Protein AF-A0ABC8RSY0-F1 (afdb_monomer_lite)

Foldseek 3Di:
DDPPDPVPCVVCVDDDDPVRVVVVVVLFVVQAPPDVPDRGSDDADPVGPVCVVVVVVVVVVVVVDDDDPPWAWDDFDADPVVRATQFTQTPVRDTDGDNDDDDDDD

Sequence (106 aa):
MADYDQENVEVCKDVVKTKEGISCLALYHSSVGRFPNALGALIYPVHGQGELPQVFCRHAAVKGSLYVLRMAVNALLIDKASNSCKGVKIASGLELSSHQLCILNR

Secondary structure (DSSP, 8-state):
-----TT-TTT-SS---HHHHHHHHHHHHHHTTSSTT-SSS----TT-TTHHHHHHHHHHHHTT----SS--EEEEEEETTTTEEEEEEETTS-EEE-S-------

Organism: NCBI:txid185542

InterPro domains:
  IPR018203 GDP dissociation inhibitor [PF00996] (20-91)
  IPR018203 GDP dissociation inhibitor [PTHR11787] (1-101)
  IPR036188 FAD/NAD(P)-binding domain superfamily [G3DSA:3.50.50.60] (2-105)
  IPR036188 FAD/NAD(P)-binding domain superfamily [SSF51905] (21-95)

Structure (mmCIF, N/CA/C/O backbone):
data_AF-A0ABC8RSY0-F1
#
_entry.id   AF-A0ABC8RSY0-F1
#
loop_
_atom_site.group_PDB
_atom_site.id
_atom_site.type_symbol
_atom_site.label_atom_id
_atom_site.label_alt_id
_atom_site.label_comp_id
_atom_site.label_asym_id
_atom_site.label_entity_id
_atom_site.label_seq_id
_atom_site.pdbx_PDB_ins_code
_atom_site.Cartn_x
_atom_site.Cartn_y
_atom_site.Cartn_z
_atom_site.occupancy
_atom_site.B_iso_or_equiv
_atom_site.auth_seq_id
_atom_site.auth_comp_id
_atom_site.auth_asym_id
_atom_site.auth_atom_id
_atom_site.pdbx_PDB_model_num
ATOM 1 N N . MET A 1 1 ? 7.028 3.549 -39.545 1.00 39.84 1 MET A N 1
ATOM 2 C CA . MET A 1 1 ? 6.742 4.764 -38.751 1.00 39.84 1 MET A CA 1
ATOM 3 C C . MET A 1 1 ? 5.286 4.649 -38.346 1.00 39.84 1 MET A C 1
ATOM 5 O O . MET A 1 1 ? 4.507 4.207 -39.175 1.00 39.84 1 MET A O 1
ATOM 9 N N . ALA A 1 2 ? 4.956 4.827 -37.068 1.00 47.72 2 ALA A N 1
ATOM 10 C CA . ALA A 1 2 ? 3.605 4.558 -36.582 1.00 47.72 2 ALA A CA 1
ATOM 11 C C . ALA A 1 2 ? 2.650 5.669 -37.053 1.00 47.72 2 ALA A C 1
ATOM 13 O O . ALA A 1 2 ? 2.796 6.804 -36.610 1.00 47.72 2 ALA A O 1
ATOM 14 N N . ASP A 1 3 ? 1.704 5.329 -37.931 1.00 46.47 3 ASP A N 1
ATOM 15 C CA . ASP A 1 3 ? 0.588 6.183 -38.377 1.00 46.47 3 ASP A CA 1
ATOM 16 C C . ASP A 1 3 ? -0.481 6.296 -37.275 1.00 46.47 3 ASP A C 1
ATOM 18 O O . ASP A 1 3 ? -1.627 5.882 -37.446 1.00 46.47 3 ASP A O 1
ATOM 22 N N . TYR A 1 4 ? -0.104 6.782 -36.089 1.00 57.34 4 TYR A N 1
ATOM 23 C CA . TYR A 1 4 ? -1.085 7.070 -35.044 1.00 57.34 4 TYR A CA 1
ATOM 24 C C . TYR A 1 4 ? -1.503 8.532 -35.145 1.00 57.34 4 TYR A C 1
ATOM 26 O O . TYR A 1 4 ? -0.798 9.433 -34.690 1.00 57.34 4 TYR A O 1
ATOM 34 N N . ASP A 1 5 ? -2.643 8.741 -35.790 1.00 55.44 5 ASP A N 1
ATOM 35 C CA . ASP A 1 5 ? -3.249 10.046 -36.002 1.00 55.44 5 ASP A CA 1
ATOM 36 C C . ASP A 1 5 ? -3.816 10.576 -34.670 1.00 55.44 5 ASP A C 1
ATOM 38 O O . ASP A 1 5 ? -4.902 10.195 -34.221 1.00 55.44 5 ASP A O 1
ATOM 42 N N . GLN A 1 6 ? -3.025 11.395 -33.967 1.00 55.94 6 GLN A N 1
ATOM 43 C CA . GLN A 1 6 ? -3.381 11.965 -32.658 1.00 55.94 6 GLN A CA 1
ATOM 44 C C . GLN A 1 6 ? -4.488 13.029 -32.743 1.00 55.94 6 GLN A C 1
ATOM 46 O O . GLN A 1 6 ? -4.927 13.529 -31.708 1.00 55.94 6 GLN A O 1
ATOM 51 N N . GLU A 1 7 ? -4.952 13.377 -33.945 1.00 57.00 7 GLU A N 1
ATOM 52 C CA . GLU A 1 7 ? -6.036 14.342 -34.148 1.00 57.00 7 GLU A CA 1
ATOM 53 C C . GLU A 1 7 ? -7.422 13.744 -33.849 1.00 57.00 7 GLU A C 1
ATOM 55 O O . GLU A 1 7 ? -8.387 14.480 -33.633 1.00 57.00 7 GLU A O 1
ATOM 60 N N . ASN A 1 8 ? -7.534 12.412 -33.750 1.00 60.12 8 ASN A N 1
ATOM 61 C CA . ASN A 1 8 ? -8.791 11.740 -33.429 1.00 60.12 8 ASN A CA 1
ATOM 62 C C . ASN A 1 8 ? -8.996 11.594 -31.906 1.00 60.12 8 ASN A C 1
ATOM 64 O O . ASN A 1 8 ? -8.768 10.540 -31.297 1.00 60.12 8 ASN A O 1
ATOM 68 N N . VAL A 1 9 ? -9.425 12.697 -31.287 1.00 57.41 9 VAL A N 1
ATOM 69 C CA . VAL A 1 9 ? -9.633 12.849 -29.832 1.00 57.41 9 VAL A CA 1
ATOM 70 C C . VAL A 1 9 ? -10.688 11.876 -29.270 1.00 57.41 9 VAL A C 1
ATOM 72 O O . VAL A 1 9 ? -10.665 11.569 -28.080 1.00 57.41 9 VAL A O 1
ATOM 75 N N . GLU A 1 10 ? -11.577 11.320 -30.103 1.00 59.84 10 GLU A N 1
ATOM 76 C CA . GLU A 1 10 ? -12.577 10.327 -29.670 1.00 59.84 10 GLU A CA 1
ATOM 77 C C . GLU A 1 10 ? -11.974 8.939 -29.375 1.00 59.84 10 GLU A C 1
ATOM 79 O O . GLU A 1 10 ? -12.524 8.180 -28.572 1.00 59.84 10 GLU A O 1
ATOM 84 N N . VAL A 1 11 ? -10.821 8.613 -29.975 1.00 58.75 11 VAL A N 1
ATOM 85 C CA . VAL A 1 11 ? -10.131 7.317 -29.814 1.00 58.75 11 VAL A CA 1
ATOM 86 C C . VAL A 1 11 ? -8.988 7.409 -28.794 1.00 58.75 11 VAL A C 1
ATOM 88 O O . VAL A 1 11 ? -8.727 6.454 -28.059 1.00 58.75 11 VAL A O 1
ATOM 91 N N . CYS A 1 12 ? -8.331 8.567 -28.693 1.00 56.19 12 CYS A N 1
ATOM 92 C CA . CYS A 1 12 ? -7.209 8.804 -27.783 1.00 56.19 12 CYS A CA 1
ATOM 93 C C . CYS A 1 12 ? -7.670 9.459 -26.474 1.00 56.19 12 CYS A C 1
ATOM 95 O O . CYS A 1 12 ? -7.572 10.672 -26.309 1.00 56.19 12 CYS A O 1
ATOM 97 N N . LYS A 1 13 ? -8.142 8.650 -25.519 1.00 58.84 13 LYS A N 1
ATOM 98 C CA . LYS A 1 13 ? -8.635 9.151 -24.220 1.00 58.84 13 LYS A CA 1
ATOM 99 C C . LYS A 1 13 ? -7.568 9.836 -23.350 1.00 58.84 13 LYS A C 1
ATOM 101 O O . LYS A 1 13 ? -7.944 10.647 -22.515 1.00 58.84 13 LYS A O 1
ATOM 106 N N . ASP A 1 14 ? -6.278 9.579 -23.587 1.00 66.06 14 ASP A N 1
ATOM 107 C CA . ASP A 1 14 ? -5.163 10.168 -22.831 1.00 66.06 14 ASP A CA 1
ATOM 108 C C . ASP A 1 14 ? -4.020 10.605 -23.768 1.00 66.06 14 ASP A C 1
ATOM 110 O O . ASP A 1 14 ? -3.124 9.828 -24.106 1.00 66.06 14 ASP A O 1
ATOM 114 N N . VAL A 1 15 ? -4.041 11.865 -24.219 1.00 76.38 15 VAL A N 1
ATOM 115 C CA . VAL A 1 15 ? -2.956 12.434 -25.039 1.00 76.38 15 VAL A CA 1
ATOM 116 C C . VAL A 1 15 ? -1.764 12.791 -24.144 1.00 76.38 15 VAL A C 1
ATOM 118 O O . VAL A 1 15 ? -1.829 13.722 -23.342 1.00 76.38 15 VAL A O 1
ATOM 121 N N . VAL A 1 16 ? -0.651 12.071 -24.302 1.00 81.69 16 VAL A N 1
ATOM 122 C CA . VAL A 1 16 ? 0.602 12.346 -23.581 1.00 81.69 16 VAL A CA 1
ATOM 123 C C . VAL A 1 16 ? 1.287 13.576 -24.174 1.00 81.69 16 VAL A C 1
ATOM 125 O O . VAL A 1 16 ? 1.530 13.648 -25.380 1.00 81.69 16 VAL A O 1
ATOM 128 N N . LYS A 1 17 ? 1.665 14.539 -23.328 1.00 89.19 17 LYS A N 1
ATOM 129 C CA . LYS A 1 17 ? 2.428 15.714 -23.777 1.00 89.19 17 LYS A CA 1
ATOM 130 C C . LYS A 1 17 ? 3.845 15.301 -24.176 1.00 89.19 17 LYS A C 1
ATOM 132 O O . LYS A 1 17 ? 4.481 14.521 -23.472 1.00 89.19 17 LYS A O 1
ATOM 137 N N . THR A 1 18 ? 4.414 15.912 -25.217 1.00 90.50 18 THR A N 1
ATOM 138 C CA . THR A 1 18 ? 5.782 15.610 -25.697 1.00 90.50 18 THR A CA 1
ATOM 139 C C . THR A 1 18 ? 6.829 15.625 -24.581 1.00 90.50 18 THR A C 1
ATOM 141 O O . THR A 1 18 ? 7.671 14.735 -24.502 1.00 90.50 18 THR A O 1
ATOM 144 N N . LYS A 1 19 ? 6.754 16.603 -23.668 1.00 93.19 19 LYS A N 1
ATOM 145 C CA . LYS A 1 19 ? 7.662 16.698 -22.514 1.00 93.19 19 LYS A CA 1
ATOM 146 C C . LYS A 1 19 ? 7.547 15.491 -21.571 1.00 93.19 19 LYS A C 1
ATOM 148 O O . LYS A 1 19 ? 8.566 14.993 -21.093 1.00 93.19 19 LYS A O 1
ATOM 153 N N . GLU A 1 20 ? 6.326 15.036 -21.295 1.00 92.19 20 GLU A N 1
ATOM 154 C CA . GLU A 1 20 ? 6.063 13.859 -20.456 1.00 92.19 20 GLU A CA 1
ATOM 155 C C . GLU A 1 20 ? 6.572 12.592 -21.151 1.00 92.19 20 GLU A C 1
ATOM 157 O O . GLU A 1 20 ? 7.318 11.830 -20.542 1.00 92.19 20 GLU A O 1
ATOM 162 N N . GLY A 1 21 ? 6.297 12.438 -22.452 1.00 93.38 21 GLY A N 1
ATOM 163 C CA . GLY A 1 21 ? 6.795 11.317 -23.254 1.00 93.38 21 GLY A CA 1
ATOM 164 C C . GLY A 1 21 ? 8.325 11.223 -23.268 1.00 93.38 21 GLY A C 1
ATOM 165 O O . GLY A 1 21 ? 8.880 10.161 -22.982 1.00 93.38 21 GLY A O 1
ATOM 166 N N . ILE A 1 22 ? 9.022 12.342 -23.513 1.00 96.25 22 ILE A N 1
ATOM 167 C CA . ILE A 1 22 ? 10.494 12.403 -23.455 1.00 96.25 22 ILE A CA 1
ATOM 168 C C . ILE A 1 22 ? 11.005 12.034 -22.053 1.00 96.25 22 ILE A C 1
ATOM 170 O O . ILE A 1 22 ? 11.969 11.277 -21.935 1.00 96.25 22 ILE A O 1
ATOM 174 N N . SER A 1 23 ? 10.357 12.522 -20.989 1.00 96.69 23 SER A N 1
ATOM 175 C CA . SER A 1 23 ? 10.757 12.209 -19.607 1.00 96.69 23 SER A CA 1
ATOM 176 C C . SER A 1 23 ? 10.598 10.717 -19.294 1.00 96.69 23 SER A C 1
ATOM 178 O O . SER A 1 23 ? 11.503 10.107 -18.724 1.00 96.69 23 SER A O 1
ATOM 180 N N . CYS A 1 24 ? 9.484 10.106 -19.706 1.00 94.50 24 CYS A N 1
ATOM 181 C CA . CYS A 1 24 ? 9.244 8.673 -19.547 1.00 94.50 24 CYS A CA 1
ATOM 182 C C . CYS A 1 24 ? 10.264 7.832 -20.324 1.00 94.50 24 CYS A C 1
ATOM 184 O O . CYS A 1 24 ? 10.782 6.854 -19.784 1.00 94.50 24 CYS A O 1
ATOM 186 N N . LEU A 1 25 ? 10.605 8.226 -21.556 1.00 95.94 25 LEU A N 1
ATOM 187 C CA . LEU A 1 25 ? 11.606 7.528 -22.364 1.00 95.94 25 LEU A CA 1
ATOM 188 C C . LEU A 1 25 ? 13.003 7.603 -21.732 1.00 95.94 25 LEU A C 1
ATOM 190 O O . LEU A 1 25 ? 13.699 6.590 -21.657 1.00 95.94 25 LEU A O 1
ATOM 194 N N . ALA A 1 26 ? 13.395 8.774 -21.224 1.00 97.31 26 ALA A N 1
ATOM 195 C CA . ALA A 1 26 ? 14.657 8.942 -20.507 1.00 97.31 26 ALA A CA 1
ATOM 196 C C . ALA A 1 26 ? 14.710 8.080 -19.228 1.00 97.31 26 ALA A C 1
ATOM 198 O O . ALA A 1 26 ? 15.724 7.432 -18.949 1.00 97.31 26 ALA A O 1
ATOM 199 N N . LEU A 1 27 ? 13.607 8.008 -18.473 1.00 97.12 27 LEU A N 1
ATOM 200 C CA . LEU A 1 27 ? 13.502 7.153 -17.287 1.00 97.12 27 LEU A CA 1
ATOM 201 C C . LEU A 1 27 ? 13.599 5.662 -17.641 1.00 97.12 27 LEU A C 1
ATOM 203 O O . LEU A 1 27 ? 14.322 4.923 -16.970 1.00 97.12 27 LEU A O 1
ATOM 207 N N . TYR A 1 28 ? 12.914 5.224 -18.700 1.00 96.38 28 TYR A N 1
ATOM 208 C CA . TYR A 1 28 ? 13.007 3.850 -19.190 1.00 96.38 28 TYR A CA 1
ATOM 209 C C . TYR A 1 28 ? 14.447 3.516 -19.579 1.00 96.38 28 TYR A C 1
ATOM 211 O O . TYR A 1 28 ? 15.011 2.549 -19.073 1.00 96.38 28 TYR A O 1
ATOM 219 N N . HIS A 1 29 ? 15.069 4.354 -20.413 1.00 95.75 29 HIS A N 1
ATOM 220 C CA . HIS A 1 29 ? 16.423 4.123 -20.905 1.00 95.75 29 HIS A CA 1
ATOM 221 C C . HIS A 1 29 ? 17.452 4.063 -19.769 1.00 95.75 29 HIS A C 1
ATOM 223 O O . HIS A 1 29 ? 18.254 3.138 -19.725 1.00 95.75 29 HIS A O 1
ATOM 229 N N . SER A 1 30 ? 17.373 4.979 -18.797 1.00 95.50 30 SER A N 1
ATOM 230 C CA . SER A 1 30 ? 18.251 4.964 -17.612 1.00 95.50 30 SER A CA 1
ATOM 231 C C . SER A 1 30 ? 18.016 3.775 -16.672 1.00 95.50 30 SER A C 1
ATOM 233 O O . SER A 1 30 ? 18.849 3.493 -15.808 1.00 95.50 30 SER A O 1
ATOM 235 N N . SER A 1 31 ? 16.886 3.081 -16.819 1.00 96.44 31 SER A N 1
ATOM 236 C CA . SER A 1 31 ? 16.545 1.916 -16.007 1.00 96.44 31 SER A CA 1
ATOM 237 C C . SER A 1 31 ? 16.937 0.584 -16.654 1.00 96.44 31 SER A C 1
ATOM 239 O O . SER A 1 31 ? 17.107 -0.402 -15.935 1.00 96.44 31 SER A O 1
ATOM 241 N N . VAL A 1 32 ? 17.116 0.537 -17.980 1.00 96.12 32 VAL A N 1
ATOM 242 C CA . VAL A 1 32 ? 17.584 -0.662 -18.697 1.00 96.12 32 VAL A CA 1
ATOM 243 C C . VAL A 1 32 ? 18.995 -1.037 -18.239 1.00 96.12 32 VAL A C 1
ATOM 245 O O . VAL A 1 32 ? 19.866 -0.184 -18.100 1.00 96.12 32 VAL A O 1
ATOM 248 N N . GLY A 1 33 ? 19.226 -2.330 -17.996 1.00 93.00 33 GLY A N 1
ATOM 249 C CA . GLY A 1 33 ? 20.541 -2.854 -17.611 1.00 93.00 33 GLY A CA 1
ATOM 250 C C . GLY A 1 33 ? 20.934 -2.600 -16.151 1.00 93.00 33 GLY A C 1
ATOM 251 O O . GLY A 1 33 ? 22.026 -2.986 -15.743 1.00 93.00 33 GLY A O 1
ATOM 252 N N . ARG A 1 34 ? 20.051 -2.003 -15.334 1.00 95.00 34 ARG A N 1
ATOM 253 C CA . ARG A 1 34 ? 20.295 -1.791 -13.895 1.00 95.00 34 ARG A CA 1
ATOM 254 C C . ARG A 1 34 ? 20.489 -3.081 -13.102 1.00 95.00 34 ARG A C 1
ATOM 256 O O . ARG A 1 34 ? 21.201 -3.077 -12.102 1.00 95.00 34 ARG A O 1
ATOM 263 N N . PHE A 1 35 ? 19.827 -4.160 -13.513 1.00 93.50 35 PHE A N 1
ATOM 264 C CA . PHE A 1 35 ? 19.885 -5.449 -12.833 1.00 93.50 35 PHE A CA 1
ATOM 265 C C . PHE A 1 35 ? 20.467 -6.497 -13.788 1.00 93.50 35 PHE A C 1
ATOM 267 O O . PHE A 1 35 ? 19.887 -6.692 -14.855 1.00 93.50 35 PHE A O 1
ATOM 274 N N . PRO A 1 36 ? 21.550 -7.212 -13.416 1.00 87.50 36 PRO A N 1
ATOM 275 C CA . PRO A 1 36 ? 22.222 -8.168 -14.307 1.00 87.50 36 PRO A CA 1
ATOM 276 C C . PRO A 1 36 ? 21.308 -9.262 -14.872 1.00 87.50 36 PRO A C 1
ATOM 278 O O . PRO A 1 36 ? 21.530 -9.752 -15.973 1.00 87.50 36 PRO A O 1
ATOM 281 N N . ASN A 1 37 ? 20.263 -9.622 -14.124 1.00 87.06 37 ASN A N 1
ATOM 282 C CA . ASN A 1 37 ? 19.326 -10.687 -14.478 1.00 87.06 37 ASN A CA 1
ATOM 283 C C . ASN A 1 37 ? 18.017 -10.161 -15.096 1.00 87.06 37 ASN A C 1
ATOM 285 O O . ASN A 1 37 ? 17.081 -10.937 -15.280 1.00 87.06 37 ASN A O 1
ATOM 289 N N . ALA A 1 38 ? 17.916 -8.858 -15.383 1.00 87.81 38 ALA A N 1
ATOM 290 C CA . ALA A 1 38 ? 16.745 -8.260 -16.016 1.00 87.81 38 ALA A CA 1
ATOM 291 C C . ALA A 1 38 ? 17.095 -7.776 -17.428 1.00 87.81 38 ALA A C 1
ATOM 293 O O . ALA A 1 38 ? 17.958 -6.922 -17.613 1.00 87.81 38 ALA A O 1
ATOM 294 N N . LEU A 1 39 ? 16.376 -8.290 -18.429 1.00 85.19 39 LEU A N 1
ATOM 295 C CA . LEU A 1 39 ? 16.562 -7.914 -19.837 1.00 85.19 39 LEU A CA 1
ATOM 296 C C . LEU A 1 39 ? 15.976 -6.529 -20.185 1.00 85.19 39 LEU A C 1
ATOM 298 O O . LEU A 1 39 ? 16.157 -6.049 -21.299 1.00 85.19 39 LEU A O 1
ATOM 302 N N . GLY A 1 40 ? 15.268 -5.881 -19.255 1.00 91.94 40 GLY A N 1
ATOM 303 C CA . GLY A 1 40 ? 14.587 -4.605 -19.479 1.00 91.94 40 GLY A CA 1
ATOM 304 C C . GLY A 1 40 ? 14.670 -3.654 -18.285 1.00 91.94 40 GLY A C 1
ATOM 305 O O . GLY A 1 40 ? 15.464 -3.840 -17.369 1.00 91.94 40 GLY A O 1
ATOM 306 N N . ALA A 1 41 ? 13.829 -2.619 -18.304 1.00 95.25 41 ALA A N 1
ATOM 307 C CA . ALA A 1 41 ? 13.771 -1.581 -17.270 1.00 95.25 41 ALA A CA 1
ATOM 308 C C . ALA A 1 41 ? 12.906 -1.945 -16.047 1.00 95.25 41 ALA A C 1
ATOM 310 O O . ALA A 1 41 ? 12.788 -1.147 -15.118 1.00 95.25 41 ALA A O 1
ATOM 311 N N . LEU A 1 42 ? 12.247 -3.107 -16.067 1.00 93.69 42 LEU A N 1
ATOM 312 C CA . LEU A 1 42 ? 11.224 -3.485 -15.095 1.00 93.69 42 LEU A CA 1
ATOM 313 C C . LEU A 1 42 ? 11.684 -4.659 -14.234 1.00 93.69 42 LEU A C 1
ATOM 315 O O . LEU A 1 42 ? 12.371 -5.566 -14.700 1.00 93.69 42 LEU A O 1
ATOM 319 N N . ILE A 1 43 ? 11.236 -4.649 -12.983 1.00 93.56 43 ILE A N 1
ATOM 320 C CA . ILE A 1 43 ? 11.366 -5.754 -12.036 1.00 93.56 43 ILE A CA 1
ATOM 321 C C . ILE A 1 43 ? 9.999 -6.052 -11.433 1.00 93.56 43 ILE A C 1
ATOM 323 O O . ILE A 1 43 ? 9.128 -5.182 -11.385 1.00 93.56 43 ILE A O 1
ATOM 327 N N . TYR A 1 44 ? 9.821 -7.278 -10.955 1.00 93.19 44 TYR A N 1
ATOM 328 C CA . TYR A 1 44 ? 8.587 -7.708 -10.314 1.00 93.19 44 TYR A CA 1
ATOM 329 C C . TYR A 1 44 ? 8.902 -8.471 -9.020 1.00 93.19 44 TYR A C 1
ATOM 331 O O . TYR A 1 44 ? 9.849 -9.263 -9.010 1.00 93.19 44 TYR A O 1
ATOM 339 N N . PRO A 1 45 ? 8.157 -8.253 -7.919 1.00 94.38 45 PRO A N 1
ATOM 340 C CA . PRO A 1 45 ? 8.380 -8.992 -6.680 1.00 94.38 45 PRO A CA 1
ATOM 341 C C . PRO A 1 45 ? 8.126 -10.493 -6.869 1.00 94.38 45 PRO A C 1
ATOM 343 O O . PRO A 1 45 ? 7.121 -10.883 -7.461 1.00 94.38 45 PRO A O 1
ATOM 346 N N . VAL A 1 46 ? 8.992 -11.341 -6.306 1.00 92.25 46 VAL A N 1
ATOM 347 C CA . VAL A 1 46 ? 8.959 -12.811 -6.483 1.00 92.25 46 VAL A CA 1
ATOM 348 C C . VAL A 1 46 ? 7.641 -13.454 -6.008 1.00 92.25 46 VAL A C 1
ATOM 350 O O . VAL A 1 46 ? 7.251 -14.497 -6.523 1.00 92.25 46 VAL A O 1
ATOM 353 N N . HIS A 1 47 ? 6.905 -12.810 -5.096 1.00 94.69 47 HIS A N 1
ATOM 354 C CA . HIS A 1 47 ? 5.586 -13.263 -4.617 1.00 94.69 47 HIS A CA 1
ATOM 355 C C . HIS A 1 47 ? 4.439 -12.314 -5.000 1.00 94.69 47 HIS A C 1
ATOM 357 O O . HIS A 1 47 ? 3.332 -12.394 -4.473 1.00 94.69 47 HIS A O 1
ATOM 363 N N . GLY A 1 48 ? 4.693 -11.426 -5.959 1.00 94.94 48 GLY A N 1
ATOM 364 C CA . GLY A 1 48 ? 3.719 -10.481 -6.474 1.00 94.94 48 GLY A CA 1
ATOM 365 C C . GLY A 1 48 ? 3.612 -9.173 -5.698 1.00 94.94 48 GLY A C 1
ATOM 366 O O . GLY A 1 48 ? 4.160 -8.984 -4.615 1.00 94.94 48 GLY A O 1
ATOM 367 N N . GLN A 1 49 ? 2.875 -8.234 -6.288 1.00 94.56 49 GLN A N 1
ATOM 368 C CA . GLN A 1 49 ? 2.699 -6.877 -5.757 1.00 94.56 49 GLN A CA 1
ATOM 369 C C . GLN A 1 49 ? 2.039 -6.811 -4.366 1.00 94.56 49 GLN A C 1
ATOM 371 O O . GLN A 1 49 ? 2.194 -5.810 -3.668 1.00 94.56 49 GLN A O 1
ATOM 376 N N . GLY A 1 50 ? 1.355 -7.879 -3.934 1.00 93.06 50 GLY A N 1
ATOM 377 C CA . GLY A 1 50 ? 0.749 -7.988 -2.600 1.00 93.06 50 GLY A CA 1
ATOM 378 C C . GLY A 1 50 ? 1.754 -7.973 -1.440 1.00 93.06 50 GLY A C 1
ATOM 379 O O . GLY A 1 50 ? 1.364 -7.724 -0.299 1.00 93.06 50 GLY A O 1
ATOM 380 N N . GLU A 1 51 ? 3.043 -8.172 -1.723 1.00 95.00 51 GLU A N 1
ATOM 381 C CA . GLU A 1 51 ? 4.116 -8.066 -0.731 1.00 95.00 51 GLU A CA 1
ATOM 382 C C . GLU A 1 51 ? 4.481 -6.617 -0.397 1.00 95.00 51 GLU A C 1
ATOM 384 O O . GLU A 1 51 ? 4.927 -6.335 0.716 1.00 95.00 51 GLU A O 1
ATOM 389 N N . LEU A 1 52 ? 4.276 -5.672 -1.325 1.00 94.00 52 LEU A N 1
ATOM 390 C CA . LEU A 1 52 ? 4.709 -4.284 -1.133 1.00 94.00 52 LEU A CA 1
ATOM 391 C C . LEU A 1 52 ? 4.082 -3.649 0.121 1.00 94.00 52 LEU A C 1
ATOM 393 O O . LEU A 1 52 ? 4.842 -3.133 0.945 1.00 94.00 52 LEU A O 1
ATOM 397 N N . PRO A 1 53 ? 2.754 -3.732 0.360 1.00 92.56 53 PRO A N 1
ATOM 398 C CA . PRO A 1 53 ? 2.165 -3.209 1.592 1.00 92.56 53 PRO A CA 1
ATOM 399 C C . PRO A 1 53 ? 2.739 -3.868 2.853 1.00 92.56 53 PRO A C 1
ATOM 401 O O . PRO A 1 53 ? 3.005 -3.185 3.840 1.00 92.56 53 PRO A O 1
ATOM 404 N N . GLN A 1 54 ? 2.982 -5.182 2.818 1.00 93.44 54 GLN A N 1
ATOM 405 C CA . GLN A 1 54 ? 3.483 -5.935 3.970 1.00 93.44 54 GLN A CA 1
ATOM 406 C C . GLN A 1 54 ? 4.902 -5.509 4.365 1.00 93.44 54 GLN A C 1
ATOM 408 O O . GLN A 1 54 ? 5.193 -5.374 5.556 1.00 93.44 54 GLN A O 1
ATOM 413 N N . VAL A 1 55 ? 5.772 -5.233 3.385 1.00 95.69 55 VAL A N 1
ATOM 414 C CA . VAL A 1 55 ? 7.135 -4.729 3.627 1.00 95.69 55 VAL A CA 1
ATOM 415 C C . VAL A 1 55 ? 7.097 -3.390 4.368 1.00 95.69 55 VAL A C 1
ATOM 417 O O . VAL A 1 55 ? 7.816 -3.216 5.356 1.00 95.69 55 VAL A O 1
ATOM 420 N N . PHE A 1 56 ? 6.222 -2.467 3.958 1.00 95.50 56 PHE A N 1
ATOM 421 C CA . PHE A 1 56 ? 6.060 -1.186 4.651 1.00 95.50 56 PHE A CA 1
ATOM 422 C C . PHE A 1 56 ? 5.450 -1.350 6.046 1.00 95.50 56 PHE A C 1
ATOM 424 O O . PHE A 1 56 ? 5.950 -0.745 6.995 1.00 95.50 56 PHE A O 1
ATOM 431 N N . CYS A 1 57 ? 4.436 -2.209 6.212 1.00 95.19 57 CYS A N 1
ATOM 432 C CA . CYS A 1 57 ? 3.877 -2.523 7.531 1.00 95.19 57 CYS A CA 1
ATOM 433 C C . CYS A 1 57 ? 4.952 -3.069 8.481 1.00 95.19 57 CYS A C 1
ATOM 435 O O . CYS A 1 57 ? 5.040 -2.639 9.631 1.00 95.19 57 CYS A O 1
ATOM 437 N N . ARG A 1 58 ? 5.821 -3.965 7.993 1.00 96.50 58 ARG A N 1
ATOM 438 C CA . ARG A 1 58 ? 6.944 -4.497 8.773 1.00 96.50 58 ARG A CA 1
ATOM 439 C C . ARG A 1 58 ? 7.945 -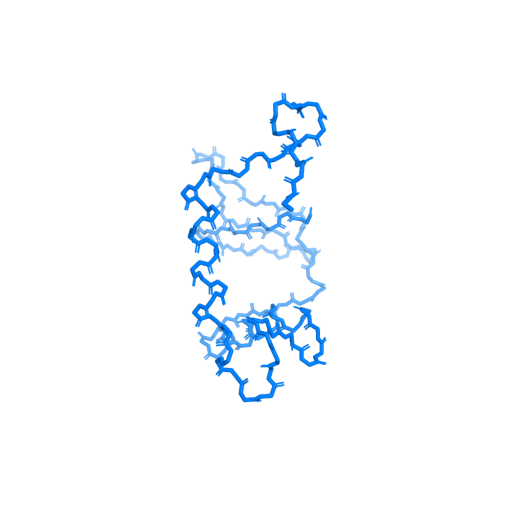3.405 9.139 1.00 96.50 58 ARG A C 1
ATOM 441 O O . ARG A 1 58 ? 8.376 -3.347 10.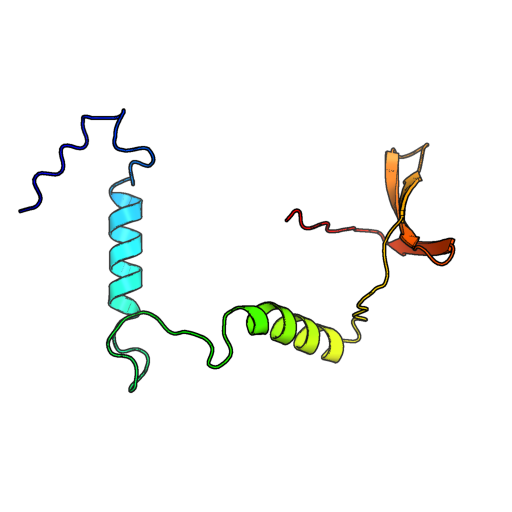288 1.00 96.50 58 ARG A O 1
ATOM 448 N N . HIS A 1 59 ? 8.303 -2.534 8.195 1.00 96.62 59 HIS A N 1
ATOM 449 C CA . HIS A 1 59 ? 9.209 -1.417 8.461 1.00 96.62 59 HIS A CA 1
ATOM 450 C C . HIS A 1 59 ? 8.653 -0.474 9.544 1.00 96.62 59 HIS A C 1
ATOM 452 O O . HIS A 1 59 ? 9.375 -0.099 10.467 1.00 96.62 59 HIS A O 1
ATOM 458 N N . ALA A 1 60 ? 7.359 -0.152 9.485 1.00 96.69 60 ALA A N 1
ATOM 459 C CA . ALA A 1 60 ? 6.687 0.677 10.483 1.00 96.69 60 ALA A CA 1
ATOM 460 C C . ALA A 1 60 ? 6.634 0.008 11.870 1.00 96.69 60 ALA A C 1
ATOM 462 O O . ALA A 1 60 ? 6.845 0.671 12.890 1.00 96.69 60 ALA A O 1
ATOM 463 N N . ALA A 1 61 ? 6.410 -1.310 11.926 1.00 97.25 61 ALA A N 1
ATOM 464 C CA . ALA A 1 61 ? 6.372 -2.067 13.178 1.00 97.25 61 ALA A CA 1
ATOM 465 C C . ALA A 1 61 ? 7.717 -2.054 13.924 1.00 97.25 61 ALA A C 1
ATOM 467 O O . ALA A 1 61 ? 7.739 -1.938 15.147 1.00 97.25 61 ALA A O 1
ATOM 468 N N . VAL A 1 62 ? 8.848 -2.062 13.203 1.00 97.56 62 VAL A N 1
ATOM 469 C CA . VAL A 1 62 ? 10.193 -1.905 13.801 1.00 97.56 62 VAL A CA 1
ATOM 470 C C . VAL A 1 62 ? 10.340 -0.566 14.538 1.00 97.56 62 VAL A C 1
ATOM 472 O O . VAL A 1 62 ? 11.134 -0.453 15.469 1.00 97.56 62 VAL A O 1
ATOM 475 N N . LYS A 1 63 ? 9.562 0.451 14.155 1.00 97.38 63 LYS A N 1
ATOM 476 C CA . LYS A 1 63 ? 9.520 1.767 14.809 1.00 97.38 63 LYS A CA 1
ATOM 477 C C . LYS A 1 63 ? 8.397 1.900 15.846 1.00 97.38 63 LYS A C 1
ATOM 479 O O . LYS A 1 63 ? 8.130 3.007 16.298 1.00 97.38 63 LYS A O 1
ATOM 484 N N . GLY A 1 64 ? 7.756 0.795 16.231 1.00 96.50 64 GLY A N 1
ATOM 485 C CA . GLY A 1 64 ? 6.717 0.765 17.264 1.00 96.50 64 GLY A CA 1
ATOM 486 C C . GLY A 1 64 ? 5.290 0.980 16.754 1.00 96.50 64 GLY A C 1
ATOM 487 O O . GLY A 1 64 ? 4.382 1.148 17.562 1.00 96.50 64 GLY A O 1
ATOM 488 N N . SER A 1 65 ? 5.062 0.969 15.436 1.00 96.12 65 SER A N 1
ATOM 489 C CA . SER A 1 65 ? 3.697 1.043 14.894 1.00 96.12 65 SER A CA 1
ATOM 490 C C . SER A 1 65 ? 2.933 -0.263 15.127 1.00 96.12 65 SER A C 1
ATOM 492 O O . SER A 1 65 ? 3.486 -1.351 14.972 1.00 96.12 65 SER A O 1
ATOM 494 N N . LEU A 1 66 ? 1.638 -0.159 15.435 1.00 94.19 66 LEU A N 1
ATOM 495 C CA . LEU A 1 66 ? 0.743 -1.307 15.580 1.00 94.19 66 LEU A CA 1
ATOM 496 C C . LEU A 1 66 ? -0.047 -1.539 14.291 1.00 94.19 66 LEU A C 1
ATOM 498 O O . LEU A 1 66 ? -0.643 -0.614 13.741 1.00 94.19 66 LEU A O 1
ATOM 502 N N . TYR A 1 67 ? -0.078 -2.789 13.83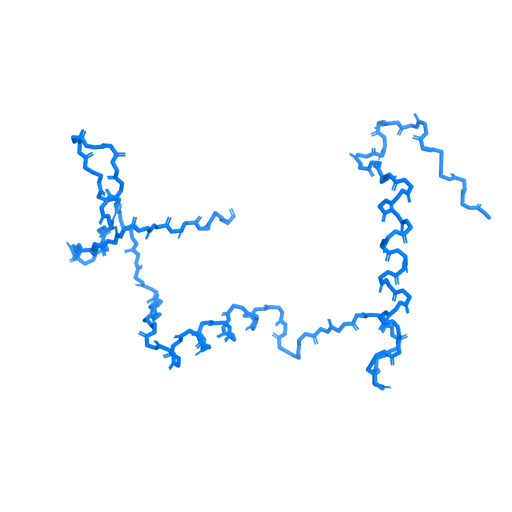3 1.00 92.81 67 TYR A N 1
ATOM 503 C CA . TYR A 1 67 ? -0.852 -3.218 12.671 1.00 92.81 67 TYR A CA 1
ATOM 504 C C . TYR A 1 67 ? -1.819 -4.327 13.073 1.00 92.81 67 TYR A C 1
ATOM 506 O O . TYR A 1 67 ? -1.415 -5.318 13.681 1.00 92.81 67 TYR A O 1
ATOM 514 N N . VAL A 1 68 ? -3.098 -4.163 12.732 1.00 93.38 68 VAL A N 1
ATOM 515 C CA . VAL A 1 68 ? -4.160 -5.086 13.141 1.00 93.38 68 VAL A CA 1
ATOM 516 C C . VAL A 1 68 ? -5.032 -5.427 11.939 1.00 93.38 68 VAL A C 1
ATOM 518 O O . VAL A 1 68 ? -5.559 -4.548 11.261 1.00 93.38 68 VAL A O 1
ATOM 521 N N . LEU A 1 69 ? -5.200 -6.724 11.690 1.00 94.00 69 LEU A N 1
ATOM 522 C CA . LEU A 1 69 ? -6.137 -7.258 10.703 1.00 94.00 69 LEU A CA 1
ATOM 523 C C . LEU A 1 69 ? -7.441 -7.677 11.379 1.00 94.00 69 LEU A C 1
ATOM 525 O O . LEU A 1 69 ? -7.455 -8.009 12.562 1.00 94.00 69 LEU A O 1
ATOM 529 N N . ARG A 1 70 ? -8.528 -7.728 10.599 1.00 93.38 70 ARG A N 1
ATOM 530 C CA . ARG A 1 70 ? -9.864 -8.156 11.065 1.00 93.38 70 ARG A CA 1
ATOM 531 C C . ARG A 1 70 ? -10.416 -7.312 12.224 1.00 93.38 70 ARG A C 1
ATOM 533 O O . ARG A 1 70 ? -11.225 -7.789 13.010 1.00 93.38 70 ARG A O 1
ATOM 540 N N . MET A 1 71 ? -10.010 -6.046 12.300 1.00 93.81 71 MET A N 1
ATOM 541 C CA . MET A 1 71 ? -10.552 -5.057 13.228 1.00 93.81 71 MET A CA 1
ATOM 542 C C . MET A 1 71 ? -11.318 -4.006 12.428 1.00 93.81 71 MET A C 1
ATOM 544 O O . MET A 1 71 ? -10.736 -3.055 11.911 1.00 93.81 71 MET A O 1
ATOM 548 N N . ALA A 1 72 ? -12.622 -4.224 12.269 1.00 92.94 72 ALA A N 1
ATOM 549 C CA . ALA A 1 72 ? -13.473 -3.305 11.527 1.00 92.94 72 ALA A CA 1
ATOM 550 C C . ALA A 1 72 ? -13.672 -1.990 12.296 1.00 92.94 72 ALA A C 1
ATOM 552 O O . ALA A 1 72 ? -13.842 -1.985 13.520 1.00 92.94 72 ALA A O 1
ATOM 553 N N . VAL A 1 73 ? -13.663 -0.882 11.556 1.00 93.94 73 VAL A N 1
ATOM 554 C CA . VAL A 1 73 ? -14.019 0.452 12.047 1.00 93.94 73 VAL A CA 1
ATOM 555 C C . VAL A 1 73 ? -15.492 0.694 11.723 1.00 93.94 73 VAL A C 1
ATOM 557 O O . VAL A 1 73 ? -15.879 0.607 10.56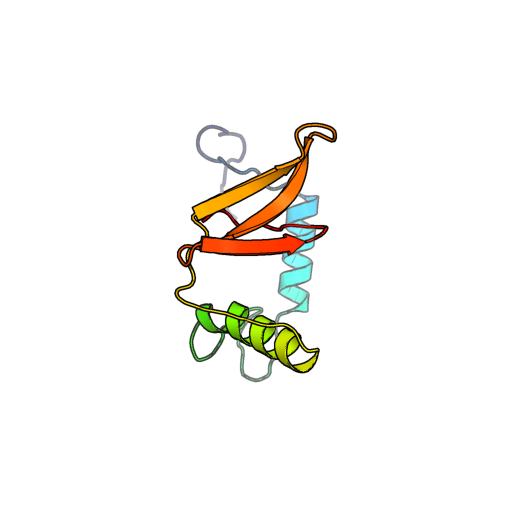2 1.00 93.94 73 VAL A O 1
ATOM 560 N N . ASN A 1 74 ? -16.303 0.997 12.739 1.00 94.88 74 ASN A N 1
ATOM 561 C CA . ASN A 1 74 ? -17.754 1.156 12.601 1.00 94.88 74 ASN A CA 1
ATOM 562 C C . ASN A 1 74 ? -18.185 2.621 12.478 1.00 94.88 74 ASN A C 1
ATOM 564 O O . ASN A 1 74 ? -19.210 2.901 11.863 1.00 94.88 74 ASN A O 1
ATOM 568 N N . ALA A 1 75 ? -17.445 3.554 13.084 1.00 94.50 75 ALA A N 1
ATOM 569 C CA . ALA A 1 75 ? -17.781 4.974 13.038 1.00 94.50 75 ALA A CA 1
ATOM 570 C C . ALA A 1 75 ? -16.547 5.870 13.193 1.00 94.50 75 ALA A C 1
ATOM 572 O O . ALA A 1 75 ? -15.549 5.480 13.804 1.00 94.50 75 ALA A O 1
ATOM 573 N N . LEU A 1 76 ? -16.648 7.096 12.678 1.00 94.31 76 LEU A N 1
ATOM 574 C CA . LEU A 1 76 ? -15.705 8.180 12.946 1.00 94.31 76 LEU A CA 1
ATOM 575 C C . LEU A 1 76 ? -16.192 9.000 14.144 1.00 94.31 76 LEU A C 1
ATOM 577 O O . LEU A 1 76 ? -17.384 9.284 14.268 1.00 94.31 76 LEU A O 1
ATOM 581 N N . LEU A 1 77 ? -15.269 9.400 15.014 1.00 94.06 77 LEU A N 1
ATOM 582 C CA . LEU A 1 77 ? -15.551 10.278 16.144 1.00 94.06 77 LEU A CA 1
ATOM 583 C C . LEU A 1 77 ? -15.280 11.714 15.707 1.00 94.06 77 LEU A C 1
ATOM 585 O O . LEU A 1 77 ? -14.128 12.089 15.494 1.00 94.06 77 LEU A O 1
ATOM 589 N N . ILE A 1 78 ? -16.336 12.511 15.559 1.00 93.38 78 ILE A N 1
ATOM 590 C CA . ILE A 1 78 ? -16.243 13.903 15.109 1.00 93.38 78 ILE A CA 1
ATOM 591 C C . ILE A 1 78 ? -16.599 14.827 16.266 1.00 93.38 78 ILE A C 1
ATOM 593 O O . ILE A 1 78 ? -17.621 14.663 16.934 1.00 93.38 78 ILE A O 1
ATOM 597 N N . ASP A 1 79 ? -15.751 15.821 16.489 1.00 91.62 79 ASP A N 1
ATOM 598 C CA . ASP A 1 79 ? -16.021 16.889 17.428 1.00 91.62 79 ASP A CA 1
ATOM 599 C C . ASP A 1 79 ? -17.008 17.895 16.848 1.00 91.62 79 ASP A C 1
ATOM 601 O O . ASP A 1 79 ? -16.693 18.582 15.883 1.00 91.62 79 ASP A O 1
ATOM 605 N N . LYS A 1 80 ? -18.183 18.046 17.456 1.00 90.94 80 LYS A N 1
ATOM 606 C CA . LYS A 1 80 ? -19.207 18.963 16.931 1.00 90.94 80 LYS A CA 1
ATOM 607 C C . LYS A 1 80 ? -18.811 20.438 17.026 1.00 90.94 80 LYS A C 1
ATOM 609 O O . LYS A 1 80 ? -19.287 21.232 16.226 1.00 90.94 80 LYS A O 1
ATOM 614 N N . ALA A 1 81 ? -17.960 20.803 17.986 1.00 91.88 81 ALA A N 1
ATOM 615 C CA . ALA A 1 81 ? -17.544 22.191 18.183 1.00 91.88 81 ALA A CA 1
ATOM 616 C C . ALA A 1 81 ? -16.505 22.643 17.146 1.00 91.88 81 ALA A C 1
ATOM 618 O O . ALA A 1 81 ? -16.624 23.725 16.583 1.00 91.88 81 ALA A O 1
ATOM 619 N N . SER A 1 82 ? -15.498 21.806 16.882 1.00 88.69 82 SER A N 1
ATOM 620 C CA . SER A 1 82 ? -14.418 22.110 15.930 1.00 88.69 82 SER A CA 1
ATOM 621 C C . SER A 1 82 ? -14.624 21.507 14.535 1.00 88.69 82 SER A C 1
ATOM 623 O O . SER A 1 82 ? -13.829 21.769 13.637 1.00 88.69 82 SER A O 1
ATOM 625 N N . ASN A 1 83 ? -15.660 20.682 14.354 1.00 86.88 83 ASN A N 1
ATOM 626 C CA . ASN A 1 83 ? -15.898 19.856 13.167 1.00 86.88 83 ASN A CA 1
ATOM 627 C C . ASN A 1 83 ? -14.672 19.013 12.754 1.00 86.88 83 ASN A C 1
ATOM 629 O O . ASN A 1 83 ? -14.456 18.735 11.575 1.00 86.88 83 ASN A O 1
ATOM 633 N N . SER A 1 84 ? -13.841 18.633 13.730 1.00 89.31 84 SER A N 1
ATOM 634 C CA . SER A 1 84 ? -12.600 17.889 13.507 1.00 89.31 84 SER A CA 1
ATOM 635 C C . SER A 1 84 ? -12.753 16.411 13.867 1.00 89.31 84 SER A C 1
ATOM 637 O O . SER A 1 84 ? -13.501 16.040 14.776 1.00 89.31 84 SER A O 1
ATOM 639 N N . CYS A 1 85 ? -12.040 15.544 13.145 1.00 91.00 85 CYS A N 1
ATOM 640 C CA . CYS A 1 85 ? -11.992 14.117 13.448 1.00 91.00 85 CYS A CA 1
ATOM 641 C C . CYS A 1 85 ? -11.097 13.882 14.673 1.00 91.00 85 CYS A C 1
ATOM 643 O O . CYS A 1 85 ? -9.902 14.156 14.630 1.00 91.00 85 CYS A O 1
ATOM 645 N N . LYS A 1 86 ? -11.675 13.342 15.748 1.00 93.44 86 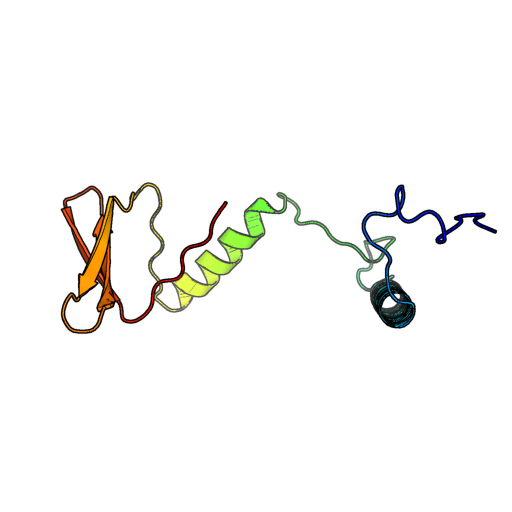LYS A N 1
ATOM 646 C CA . LYS A 1 86 ? -10.981 12.991 16.996 1.00 93.44 86 LYS A CA 1
ATOM 647 C C . LYS A 1 86 ? -10.479 11.550 17.018 1.00 93.44 86 LYS A C 1
ATOM 649 O O . LYS A 1 86 ? -9.651 11.213 17.863 1.00 93.44 86 LYS A O 1
ATOM 654 N N . GLY A 1 87 ? -10.989 10.688 16.138 1.00 94.94 87 GLY A N 1
ATOM 655 C CA . GLY A 1 87 ? -10.639 9.274 16.147 1.00 94.94 87 GLY A CA 1
ATOM 656 C C . GLY A 1 87 ? -11.676 8.369 15.497 1.00 94.94 87 GLY A C 1
ATOM 657 O O . GLY A 1 87 ? -12.486 8.806 14.680 1.00 94.94 87 GLY A O 1
ATOM 658 N N . VAL A 1 88 ? -11.650 7.096 15.881 1.00 96.00 88 VAL A N 1
ATOM 659 C CA . VAL A 1 88 ? -12.511 6.047 15.328 1.00 96.00 88 VAL A CA 1
ATOM 660 C C . VAL A 1 88 ? -13.088 5.155 16.421 1.00 96.00 88 VAL A C 1
ATOM 662 O O . VAL A 1 88 ? -12.450 4.909 17.442 1.00 96.00 88 VAL A O 1
ATOM 665 N N . LYS A 1 89 ? -14.286 4.623 16.180 1.00 96.31 89 LYS A N 1
ATOM 666 C CA . LYS A 1 89 ? -14.906 3.577 16.993 1.00 96.31 89 LYS A CA 1
ATOM 667 C C . LYS A 1 89 ? -14.832 2.250 16.255 1.00 96.31 89 LYS A C 1
ATOM 669 O O . LYS A 1 89 ? -15.339 2.133 15.137 1.00 96.31 89 LYS A O 1
ATOM 674 N N . ILE A 1 90 ? -14.203 1.256 16.871 1.00 95.56 90 ILE A N 1
ATOM 675 C CA . ILE A 1 90 ? -14.066 -0.085 16.291 1.00 95.56 90 ILE A CA 1
ATOM 676 C C . ILE A 1 90 ? -15.250 -0.983 16.665 1.00 95.56 90 ILE A C 1
ATOM 678 O O . ILE A 1 90 ? -16.037 -0.662 17.555 1.00 95.56 90 ILE A O 1
ATOM 682 N N . ALA A 1 91 ? -15.378 -2.125 15.987 1.00 93.56 91 ALA A N 1
ATOM 683 C CA . ALA A 1 91 ? -16.499 -3.051 16.159 1.00 93.56 91 ALA A CA 1
ATOM 684 C C . ALA A 1 91 ? -16.669 -3.605 17.583 1.00 93.56 91 ALA A C 1
ATOM 686 O O . ALA A 1 91 ? -17.785 -3.926 17.978 1.00 93.56 91 ALA A O 1
ATOM 687 N N . SER A 1 92 ? -15.596 -3.667 18.379 1.00 92.94 92 SER A N 1
ATOM 688 C CA . SER A 1 92 ? -15.677 -4.043 19.798 1.00 92.94 92 SER A CA 1
ATOM 689 C C . SER A 1 92 ? -16.308 -2.964 20.689 1.00 92.94 92 SER A C 1
ATOM 691 O O . SER A 1 92 ? -16.521 -3.200 21.873 1.00 92.94 92 SER A O 1
ATOM 693 N N . GLY A 1 93 ? -16.577 -1.773 20.147 1.00 93.06 93 GLY A N 1
ATOM 694 C CA . GLY A 1 93 ? -17.057 -0.609 20.887 1.00 93.06 93 GLY A CA 1
ATOM 695 C C . GLY A 1 93 ? -15.945 0.277 21.453 1.00 93.06 93 GLY A C 1
ATOM 696 O O . GLY A 1 93 ? -16.254 1.370 21.921 1.00 93.06 93 GLY A O 1
ATOM 697 N N . LEU A 1 94 ? -14.678 -0.150 21.373 1.00 94.94 94 LEU A N 1
ATOM 698 C CA . LEU A 1 94 ? -13.530 0.656 21.790 1.00 94.94 94 LEU A CA 1
ATOM 699 C C . LEU A 1 94 ? -13.376 1.894 20.896 1.00 94.94 94 LEU A C 1
ATOM 701 O O . LEU A 1 94 ? -13.553 1.838 19.676 1.00 94.94 94 LEU A O 1
ATOM 705 N N . GLU A 1 95 ? -13.006 3.005 21.521 1.00 96.00 95 GLU A N 1
ATOM 706 C CA . GLU A 1 95 ? -12.765 4.284 20.864 1.00 96.00 95 GLU A CA 1
ATOM 707 C C . GLU A 1 95 ? -11.262 4.583 20.873 1.00 96.00 95 GLU A C 1
ATOM 709 O O . GLU A 1 95 ? -10.618 4.576 21.920 1.00 96.00 95 GLU A O 1
ATOM 714 N N . LEU A 1 96 ? -10.697 4.800 19.685 1.00 95.12 96 LEU A N 1
ATOM 715 C CA . LEU A 1 96 ? -9.284 5.104 19.473 1.00 95.12 96 LEU A CA 1
ATOM 716 C C . LEU A 1 96 ? -9.160 6.554 19.021 1.00 95.12 96 LEU A C 1
ATOM 718 O O . LEU A 1 96 ? -9.703 6.916 17.976 1.00 95.12 96 LEU A O 1
ATOM 722 N N . SER A 1 97 ? -8.445 7.377 19.786 1.00 94.75 97 SER A N 1
ATOM 723 C CA . SER A 1 97 ? -8.214 8.781 19.450 1.00 94.75 97 SER A CA 1
ATOM 724 C C . SER A 1 97 ? -6.962 8.970 18.593 1.00 94.75 97 SER A C 1
ATOM 726 O O . SER A 1 97 ? -5.966 8.262 18.738 1.00 94.75 97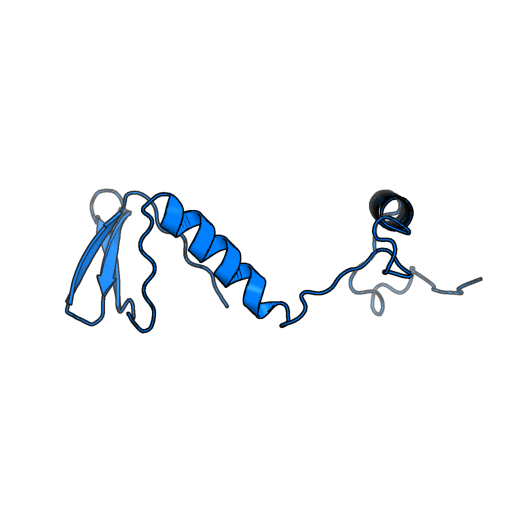 SER A O 1
ATOM 728 N N . SER A 1 98 ? -7.012 9.934 17.677 1.00 93.62 98 SER A N 1
ATOM 729 C CA . SER A 1 98 ? -5.868 10.342 16.861 1.00 93.62 98 SER A CA 1
ATOM 730 C C . SER A 1 98 ? -6.030 11.787 16.399 1.00 93.62 98 SER A C 1
ATOM 732 O O . SER A 1 98 ? -7.146 12.254 16.187 1.00 93.62 98 SER A O 1
ATOM 734 N N . HIS A 1 99 ? -4.906 12.475 16.196 1.00 91.31 99 HIS A N 1
ATOM 735 C CA . HIS A 1 99 ? -4.868 13.822 15.618 1.00 91.31 99 HIS A CA 1
ATOM 736 C C . HIS A 1 99 ? -5.091 13.812 14.101 1.00 91.31 99 HIS A C 1
ATOM 738 O O . HIS A 1 99 ? -5.558 14.794 13.532 1.00 91.31 99 HIS A O 1
ATOM 744 N N . GLN A 1 100 ? -4.714 12.718 13.437 1.00 90.75 100 GLN A N 1
ATOM 745 C CA . GLN A 1 100 ? -4.815 12.563 11.990 1.00 90.75 100 GLN A CA 1
ATOM 746 C C . GLN A 1 100 ? -5.317 11.166 11.646 1.00 90.75 100 GLN A C 1
ATOM 748 O O . GLN A 1 100 ? -4.983 10.180 12.310 1.00 90.75 100 GLN A O 1
ATOM 753 N N . LEU A 1 101 ? -6.118 11.090 10.590 1.00 92.06 101 LEU A N 1
ATOM 754 C CA . LEU A 1 101 ? -6.668 9.846 10.082 1.00 92.06 101 LEU A CA 1
ATOM 755 C C . LEU A 1 101 ? -6.495 9.812 8.565 1.00 92.06 101 LEU A C 1
ATOM 757 O O . LEU A 1 101 ? -6.954 10.712 7.867 1.00 92.06 101 LEU A O 1
ATOM 761 N N . CYS A 1 102 ? -5.859 8.755 8.067 1.00 92.00 102 CYS A N 1
ATOM 762 C CA . CYS A 1 102 ? -5.733 8.487 6.639 1.00 92.00 102 CYS A CA 1
ATOM 763 C C . CYS A 1 102 ? -6.629 7.301 6.282 1.00 92.00 102 CYS A C 1
ATOM 765 O O . CYS A 1 102 ? -6.453 6.209 6.823 1.00 92.00 102 CYS A O 1
ATOM 767 N N . ILE A 1 103 ? -7.574 7.514 5.368 1.00 90.31 103 ILE A N 1
ATOM 768 C CA . ILE A 1 103 ? -8.468 6.475 4.852 1.00 90.31 103 ILE A CA 1
ATOM 769 C C . ILE A 1 103 ? -8.133 6.283 3.377 1.00 90.31 103 ILE A C 1
ATOM 771 O O . ILE A 1 103 ? -8.143 7.238 2.603 1.00 90.31 103 ILE A O 1
ATOM 775 N N . LEU A 1 104 ? -7.812 5.049 2.999 1.00 86.81 104 LEU A N 1
ATOM 776 C CA . LEU A 1 104 ? -7.571 4.676 1.611 1.00 86.81 104 LEU A CA 1
ATOM 777 C C . LEU A 1 104 ? -8.863 4.088 1.046 1.00 86.81 104 LEU A C 1
ATOM 779 O O . LEU A 1 104 ? -9.342 3.067 1.543 1.00 86.81 104 LEU A O 1
ATOM 783 N N . ASN A 1 105 ? -9.420 4.731 0.022 1.00 78.88 105 ASN A N 1
ATOM 784 C CA . ASN A 1 105 ? -10.528 4.163 -0.740 1.00 78.88 105 ASN A CA 1
ATOM 785 C C . ASN A 1 105 ? -9.987 3.057 -1.653 1.00 78.88 105 ASN A C 1
ATOM 787 O O . ASN A 1 105 ? -8.911 3.208 -2.235 1.00 78.88 105 ASN A O 1
ATOM 791 N N . ARG A 1 106 ? -10.716 1.941 -1.727 1.00 62.69 106 ARG A N 1
ATOM 792 C CA . ARG A 1 106 ? -10.467 0.885 -2.714 1.00 62.69 106 ARG A CA 1
ATOM 793 C C . ARG A 1 106 ? -11.139 1.214 -4.034 1.00 62.69 106 ARG A C 1
ATOM 795 O O . ARG A 1 106 ? -12.212 1.853 -3.980 1.00 62.69 106 ARG A O 1
#

Radius of gyration: 23.04 Å; chains: 1; bounding box: 41×36×60 Å

pLDDT: mean 87.86, std 13.61, range [39.84, 97.56]